Protein AF-A0A8H8A0N8-F1 (afdb_monomer_lite)

Organism: NCBI:txid278681

pLDDT: mean 84.16, std 13.06, range [50.88, 96.56]

Secondary structure (DSSP, 8-state):
----TT--SHHHHHH-S---HHHHHHHHHH-EEEESTT--S--TT----PPPGGGS-SPPTT-HHHHHHHHS---TT-SEEEEE--TTTT--EE---TTTSPP-TT-TT-HHHHHHH--

Radius of gyration: 16.48 Å; chains: 1; bounding box: 30×52×32 Å

Foldseek 3Di:
DADDPPDDDPLVRLQDQDHDPVVVVVLVVVADKDFLAPDPDDALPWDNPQDALVVVPDQDPVCNPVSCVNHVDPGQFAGIWGWHCPPVVNDIDTDRDSNRGDDDPPPSNNVSSCVRPVD

Structure (mmCIF, N/CA/C/O backbone):
data_AF-A0A8H8A0N8-F1
#
_entry.id   AF-A0A8H8A0N8-F1
#
loop_
_atom_site.group_PDB
_atom_site.id
_atom_site.type_symbol
_atom_site.label_atom_id
_atom_site.label_alt_id
_atom_site.label_comp_id
_atom_site.label_asym_id
_atom_site.label_entity_id
_atom_site.label_seq_id
_atom_site.pdbx_PDB_ins_code
_atom_site.Cartn_x
_atom_site.Cartn_y
_atom_site.Cartn_z
_atom_site.occupancy
_atom_site.B_iso_or_equiv
_atom_site.auth_seq_id
_atom_site.auth_comp_id
_atom_site.auth_asym_id
_atom_site.auth_atom_id
_atom_site.pdbx_PDB_model_num
ATOM 1 N N . MET A 1 1 ? 3.620 -8.489 1.425 1.00 88.56 1 MET A N 1
ATOM 2 C CA . MET A 1 1 ? 4.439 -8.424 0.192 1.00 88.56 1 MET A CA 1
ATOM 3 C C . MET A 1 1 ? 3.737 -9.199 -0.911 1.00 88.56 1 MET A C 1
ATOM 5 O O . MET A 1 1 ? 3.068 -10.172 -0.590 1.00 88.56 1 MET A O 1
ATOM 9 N N . TYR A 1 2 ? 3.867 -8.767 -2.167 1.00 93.69 2 TYR A N 1
ATOM 10 C CA . TYR A 1 2 ? 3.404 -9.516 -3.341 1.00 93.69 2 TYR A CA 1
ATOM 11 C C . TYR A 1 2 ? 4.616 -10.043 -4.111 1.00 93.69 2 TYR A C 1
ATOM 13 O O . TYR A 1 2 ? 5.521 -9.262 -4.412 1.00 93.69 2 TYR A O 1
ATOM 21 N N . CYS A 1 3 ? 4.612 -11.338 -4.425 1.00 94.62 3 CYS A N 1
ATOM 22 C CA . CYS A 1 3 ? 5.642 -12.003 -5.217 1.00 94.62 3 CYS A CA 1
ATOM 23 C C . CYS A 1 3 ? 4.982 -12.537 -6.489 1.00 94.62 3 CYS A C 1
ATOM 25 O O . CYS A 1 3 ? 4.134 -13.428 -6.418 1.00 94.62 3 CYS A O 1
ATOM 27 N N . ALA A 1 4 ? 5.335 -11.974 -7.643 1.00 92.62 4 ALA A N 1
ATOM 28 C CA . ALA A 1 4 ? 4.824 -12.442 -8.922 1.00 92.62 4 ALA A CA 1
ATOM 29 C C . ALA A 1 4 ? 5.489 -13.770 -9.323 1.00 92.62 4 ALA A C 1
ATOM 31 O O . ALA A 1 4 ? 6.573 -14.117 -8.847 1.00 92.62 4 ALA A O 1
ATOM 32 N N . ALA A 1 5 ? 4.847 -14.509 -10.229 1.00 93.38 5 ALA A N 1
ATOM 33 C CA . ALA A 1 5 ? 5.371 -15.779 -10.719 1.00 93.38 5 ALA A CA 1
ATOM 34 C C . ALA A 1 5 ? 6.786 -15.616 -11.306 1.00 93.38 5 ALA A C 1
ATOM 36 O O . ALA A 1 5 ? 7.032 -14.733 -12.126 1.00 93.38 5 ALA A O 1
ATOM 37 N N . GLY A 1 6 ? 7.709 -16.481 -10.880 1.00 94.12 6 GLY A N 1
ATOM 38 C CA . GLY A 1 6 ? 9.096 -16.489 -11.351 1.00 94.12 6 GLY A CA 1
ATOM 39 C C . GLY A 1 6 ? 10.035 -15.485 -10.673 1.00 94.12 6 GLY A C 1
ATOM 40 O O . GLY A 1 6 ? 11.233 -15.540 -10.932 1.00 94.12 6 GLY A O 1
ATOM 41 N N . GLN A 1 7 ? 9.545 -14.609 -9.790 1.00 94.31 7 GLN A N 1
ATOM 42 C CA . GLN A 1 7 ? 10.410 -13.709 -9.021 1.00 94.31 7 GLN A CA 1
ATOM 43 C C . GLN A 1 7 ? 11.059 -14.442 -7.846 1.00 94.31 7 GLN A C 1
ATOM 45 O O . GLN A 1 7 ? 10.361 -15.016 -7.009 1.00 94.31 7 GLN A O 1
ATOM 50 N N . LEU A 1 8 ? 12.386 -14.371 -7.749 1.00 92.25 8 LEU A N 1
ATOM 51 C CA . LEU A 1 8 ? 13.165 -15.071 -6.719 1.00 92.25 8 LEU A CA 1
ATOM 52 C C . LEU A 1 8 ? 14.011 -14.133 -5.852 1.00 92.25 8 LEU A C 1
ATOM 54 O O . LEU A 1 8 ? 14.532 -14.578 -4.831 1.00 92.25 8 LEU A O 1
ATOM 58 N N . ALA A 1 9 ? 14.151 -12.863 -6.237 1.00 90.94 9 ALA A N 1
ATOM 59 C CA . ALA A 1 9 ? 14.931 -11.887 -5.494 1.00 90.94 9 ALA A CA 1
ATOM 60 C C . ALA A 1 9 ? 14.038 -10.847 -4.811 1.00 90.94 9 ALA A C 1
ATOM 62 O O . ALA A 1 9 ? 13.005 -10.429 -5.332 1.00 90.94 9 ALA A O 1
ATOM 63 N N . GLU A 1 10 ? 14.490 -10.389 -3.647 1.00 88.88 10 GLU A N 1
ATOM 64 C CA . GLU A 1 10 ? 13.823 -9.359 -2.851 1.00 88.88 10 GLU A CA 1
ATOM 65 C C . GLU A 1 10 ? 13.583 -8.068 -3.653 1.00 88.88 10 GLU A C 1
ATOM 67 O O . GLU A 1 10 ? 12.495 -7.486 -3.602 1.00 88.88 10 GLU A O 1
ATOM 72 N N . ASP A 1 11 ? 14.583 -7.650 -4.430 1.00 89.50 11 ASP A N 1
ATOM 73 C CA . ASP A 1 11 ? 14.514 -6.448 -5.262 1.00 89.50 11 ASP A CA 1
ATOM 74 C C . ASP A 1 11 ? 13.395 -6.542 -6.313 1.00 89.50 11 ASP A C 1
ATOM 76 O O . ASP A 1 11 ? 12.706 -5.552 -6.569 1.00 89.50 11 ASP A O 1
ATOM 80 N N . ASP A 1 12 ? 13.125 -7.741 -6.846 1.00 90.81 12 ASP A N 1
ATOM 81 C CA . ASP A 1 12 ? 12.023 -7.965 -7.788 1.00 90.81 12 ASP A CA 1
ATOM 82 C C . ASP A 1 12 ? 10.663 -7.772 -7.104 1.00 90.81 12 ASP A C 1
ATOM 84 O O . ASP A 1 12 ? 9.752 -7.151 -7.659 1.00 90.81 12 ASP A O 1
ATOM 88 N N . TRP A 1 13 ? 10.521 -8.261 -5.868 1.00 93.00 13 TRP A N 1
ATOM 89 C CA . TRP A 1 13 ? 9.271 -8.160 -5.112 1.00 93.00 13 TRP A CA 1
ATOM 90 C C . TRP A 1 13 ? 8.956 -6.714 -4.727 1.00 93.00 13 TRP A C 1
ATOM 92 O O . TRP A 1 13 ? 7.806 -6.272 -4.828 1.00 93.00 13 TRP A O 1
ATOM 102 N N . PHE A 1 14 ? 9.972 -5.954 -4.303 1.00 92.56 14 PHE A N 1
ATOM 103 C CA . PHE A 1 14 ? 9.819 -4.520 -4.062 1.00 92.56 14 PHE A CA 1
ATOM 104 C C . PHE A 1 14 ? 9.667 -3.725 -5.357 1.00 92.56 14 PHE A C 1
ATOM 106 O O . PHE A 1 14 ? 9.085 -2.645 -5.314 1.00 92.56 14 PHE A O 1
ATOM 113 N N . GLY A 1 15 ? 10.107 -4.250 -6.501 1.00 90.94 15 GLY A N 1
ATOM 114 C CA . GLY A 1 15 ? 9.907 -3.652 -7.819 1.00 90.94 15 GLY A CA 1
ATOM 115 C C . GLY A 1 15 ? 8.474 -3.749 -8.360 1.00 90.94 15 GLY A C 1
ATOM 116 O O . GLY A 1 15 ? 8.132 -3.040 -9.309 1.00 90.94 15 GLY A O 1
ATOM 117 N N . ASN A 1 16 ? 7.608 -4.572 -7.756 1.00 93.12 16 ASN A N 1
ATOM 118 C CA . ASN A 1 16 ? 6.238 -4.778 -8.231 1.00 93.12 16 ASN A CA 1
ATOM 119 C C . ASN A 1 16 ? 5.399 -3.496 -8.179 1.00 93.12 16 ASN A C 1
ATOM 121 O O . ASN A 1 16 ? 5.094 -2.965 -7.108 1.00 93.12 16 ASN A O 1
ATOM 125 N N . ARG A 1 17 ? 4.978 -3.002 -9.347 1.00 91.38 17 ARG A N 1
ATOM 126 C CA . ARG A 1 17 ? 4.119 -1.809 -9.454 1.00 91.38 17 ARG A CA 1
ATOM 127 C C . ARG A 1 17 ? 2.644 -2.116 -9.181 1.00 91.38 17 ARG A C 1
ATOM 129 O O . ARG A 1 17 ? 1.919 -1.236 -8.736 1.00 91.38 17 ARG A O 1
ATOM 136 N N . THR A 1 18 ? 2.215 -3.350 -9.430 1.00 92.75 18 THR A N 1
ATOM 137 C CA . THR A 1 18 ? 0.831 -3.820 -9.271 1.00 92.75 18 THR A CA 1
ATOM 138 C C . THR A 1 18 ? 0.814 -5.246 -8.719 1.00 92.75 18 THR A C 1
ATOM 140 O O . THR A 1 18 ? 1.796 -5.976 -8.857 1.00 92.75 18 THR A O 1
ATOM 143 N N . GLY A 1 19 ? -0.289 -5.631 -8.072 1.00 92.94 19 GLY A N 1
ATOM 144 C CA . GLY A 1 19 ? -0.563 -7.018 -7.678 1.00 92.94 19 GLY A CA 1
ATOM 145 C C . GLY A 1 19 ? -1.340 -7.787 -8.751 1.00 92.94 19 GLY A C 1
ATOM 146 O O . GLY A 1 19 ? -1.596 -7.253 -9.833 1.00 92.94 19 GLY A O 1
ATOM 147 N N . SER A 1 20 ? -1.723 -9.030 -8.445 1.00 95.94 20 SER A N 1
ATOM 148 C CA . SER A 1 20 ? -2.720 -9.783 -9.220 1.00 95.94 20 SER A CA 1
ATOM 149 C C . SER A 1 20 ? -4.143 -9.541 -8.704 1.00 95.94 20 SER A C 1
ATOM 151 O O . SER A 1 20 ? -4.334 -9.023 -7.602 1.00 95.94 20 SER A O 1
ATOM 153 N N . ALA A 1 21 ? -5.150 -9.969 -9.471 1.00 96.19 21 ALA A N 1
ATOM 154 C CA . ALA A 1 21 ? -6.549 -9.885 -9.053 1.00 96.19 21 ALA A CA 1
ATOM 155 C C . ALA A 1 21 ? -6.823 -10.704 -7.777 1.00 96.19 21 ALA A C 1
ATOM 157 O O . ALA A 1 21 ? -7.576 -10.278 -6.905 1.00 96.19 21 ALA A O 1
ATOM 158 N N . GLU A 1 22 ? -6.172 -11.858 -7.636 1.00 96.56 22 GLU A N 1
ATOM 159 C CA . GLU A 1 22 ? -6.273 -12.719 -6.456 1.00 96.56 22 GLU A CA 1
ATOM 160 C C . GLU A 1 22 ? -5.623 -12.061 -5.238 1.00 96.56 22 GLU A C 1
ATOM 162 O O . GLU A 1 22 ? -6.134 -12.175 -4.125 1.00 96.56 22 GLU A O 1
ATOM 167 N N . PHE A 1 23 ? -4.518 -11.340 -5.445 1.00 96.19 23 PHE A N 1
ATOM 168 C CA . PHE A 1 23 ? -3.885 -10.565 -4.386 1.00 96.19 23 PHE A CA 1
ATOM 169 C C . PHE A 1 23 ? -4.792 -9.424 -3.912 1.00 96.19 23 PHE A C 1
ATOM 171 O O . PHE A 1 23 ? -4.962 -9.248 -2.708 1.00 96.19 23 PHE A O 1
ATOM 178 N N . ASP A 1 24 ? -5.431 -8.698 -4.830 1.00 95.19 24 ASP A N 1
ATOM 179 C CA . ASP A 1 24 ? -6.387 -7.644 -4.476 1.00 95.19 24 ASP A CA 1
ATOM 180 C C . ASP A 1 24 ? -7.620 -8.208 -3.746 1.00 95.19 24 ASP A C 1
ATOM 182 O O . ASP A 1 24 ? -8.068 -7.639 -2.746 1.00 95.19 24 ASP A O 1
ATOM 186 N N . ALA A 1 25 ? -8.132 -9.363 -4.186 1.00 95.75 25 ALA A N 1
ATOM 187 C CA . ALA A 1 25 ? -9.206 -10.079 -3.499 1.00 95.75 25 ALA A CA 1
ATOM 188 C C . ALA A 1 25 ? -8.790 -10.496 -2.080 1.00 95.75 25 ALA A C 1
ATOM 190 O O . ALA A 1 25 ? -9.533 -10.271 -1.127 1.00 95.75 25 ALA A O 1
ATOM 191 N N . PHE A 1 26 ? -7.580 -11.029 -1.910 1.00 95.88 26 PHE A N 1
ATOM 192 C CA . PHE A 1 26 ? -7.029 -11.336 -0.594 1.00 95.88 26 PHE A CA 1
ATOM 193 C C . PHE A 1 26 ? -6.936 -10.090 0.299 1.00 95.88 26 PHE A C 1
ATOM 195 O O . PHE A 1 26 ? -7.379 -10.130 1.445 1.00 95.88 26 PHE A O 1
ATOM 202 N N . LEU A 1 27 ? -6.433 -8.962 -0.216 1.00 95.75 27 LEU A N 1
ATOM 203 C CA . LEU A 1 27 ? -6.347 -7.715 0.552 1.00 95.75 27 LEU A CA 1
ATOM 204 C C . LEU A 1 27 ? -7.715 -7.254 1.073 1.00 95.75 27 LEU A C 1
ATOM 206 O O . LEU A 1 27 ? -7.791 -6.771 2.200 1.00 95.75 27 LEU A O 1
ATOM 210 N N . SER A 1 28 ? -8.784 -7.449 0.294 1.00 94.50 28 SER A N 1
ATOM 211 C CA . SER A 1 28 ? -10.155 -7.121 0.716 1.00 94.50 28 SER A CA 1
ATOM 212 C C . SER A 1 28 ? -10.678 -7.978 1.872 1.00 94.50 28 SER A C 1
ATOM 214 O O . SER A 1 28 ? -11.565 -7.545 2.602 1.00 94.50 28 SER A O 1
ATOM 216 N N . VAL A 1 29 ? -10.121 -9.178 2.058 1.00 94.25 29 VAL A N 1
ATOM 217 C CA . VAL A 1 29 ? -10.429 -10.049 3.200 1.00 94.25 29 VAL A CA 1
ATOM 218 C C . VAL A 1 29 ? -9.616 -9.629 4.425 1.00 94.25 29 VAL A C 1
ATOM 220 O O . VAL A 1 29 ? -10.105 -9.696 5.548 1.00 94.25 29 VAL A O 1
ATOM 223 N N . VAL A 1 30 ? -8.372 -9.188 4.214 1.00 93.19 30 VAL A N 1
ATOM 224 C CA . VAL A 1 30 ? -7.458 -8.769 5.287 1.00 93.19 30 VAL A CA 1
ATOM 225 C C . VAL A 1 30 ? -7.937 -7.493 5.977 1.00 93.19 30 VAL A C 1
ATOM 227 O O . VAL A 1 30 ? -7.776 -7.354 7.190 1.00 93.19 30 VAL A O 1
ATOM 230 N N . GLY A 1 31 ? -8.524 -6.564 5.227 1.00 93.50 31 GLY A N 1
ATOM 231 C CA . GLY A 1 31 ? -9.055 -5.335 5.789 1.00 93.50 31 GLY A CA 1
ATOM 232 C C . GLY A 1 31 ? -9.647 -4.400 4.744 1.00 93.50 31 GLY A C 1
ATOM 233 O O . GLY A 1 31 ? -9.754 -4.706 3.557 1.00 93.50 31 GLY A O 1
ATOM 234 N N . GLN A 1 32 ? -10.010 -3.209 5.198 1.00 94.06 32 GLN A N 1
ATOM 235 C CA . GLN A 1 32 ? -10.564 -2.167 4.359 1.00 94.06 32 GLN A CA 1
ATOM 236 C C . GLN A 1 32 ? -9.451 -1.368 3.679 1.00 94.06 32 GLN A C 1
ATOM 238 O O . GLN A 1 32 ? -8.547 -0.838 4.326 1.00 94.06 32 GLN A O 1
ATOM 243 N N . LYS A 1 33 ? -9.554 -1.202 2.358 1.00 95.19 33 LYS A N 1
ATOM 244 C CA . LYS A 1 33 ? -8.716 -0.251 1.625 1.00 95.19 33 LYS A CA 1
ATOM 245 C C . LYS A 1 33 ? -9.172 1.176 1.934 1.00 95.19 33 LYS A C 1
ATOM 247 O O . LYS A 1 33 ? -10.296 1.551 1.604 1.00 95.19 33 LYS A O 1
ATOM 252 N N . ILE A 1 34 ? -8.299 1.979 2.531 1.00 94.25 34 ILE A N 1
ATOM 253 C CA . ILE A 1 34 ? -8.567 3.379 2.880 1.00 94.25 34 ILE A CA 1
ATOM 254 C C . ILE A 1 34 ? -7.621 4.315 2.152 1.00 94.25 34 ILE A C 1
ATOM 256 O O . ILE A 1 34 ? -6.507 3.948 1.775 1.00 94.25 34 ILE A O 1
ATOM 260 N N . ARG A 1 35 ? -8.079 5.550 1.953 1.00 92.00 35 ARG A N 1
ATOM 261 C CA . ARG A 1 35 ? -7.236 6.635 1.461 1.00 92.00 35 ARG A CA 1
ATOM 262 C C . ARG A 1 35 ? -6.453 7.211 2.634 1.00 92.00 35 ARG A C 1
ATOM 264 O O . ARG A 1 35 ? -7.055 7.579 3.635 1.00 92.00 35 ARG A O 1
ATOM 271 N N . LEU A 1 36 ? -5.135 7.328 2.494 1.00 91.12 36 LEU A N 1
ATOM 272 C CA . LEU A 1 36 ? -4.271 7.860 3.551 1.00 91.12 36 LEU A CA 1
ATOM 273 C C . LEU A 1 36 ? -4.546 9.337 3.828 1.00 91.12 36 LEU A C 1
ATOM 275 O O . LEU A 1 36 ? -4.520 9.785 4.971 1.00 91.12 36 LEU A O 1
ATOM 279 N N . ARG A 1 37 ? -4.844 10.109 2.781 1.00 86.81 37 ARG A N 1
ATOM 280 C CA . ARG A 1 37 ? -5.118 11.536 2.927 1.00 86.81 37 ARG A CA 1
ATOM 281 C C . ARG A 1 37 ? -6.333 11.781 3.818 1.00 86.81 37 ARG A C 1
ATOM 283 O O . ARG A 1 37 ? -7.442 11.383 3.473 1.00 86.81 37 ARG A O 1
ATOM 290 N N . GLY A 1 38 ? -6.122 12.536 4.893 1.00 85.00 38 GLY A N 1
ATOM 291 C CA . GLY A 1 38 ? -7.170 12.865 5.858 1.00 85.00 38 GLY A CA 1
ATOM 292 C C . GLY A 1 38 ? -7.578 11.689 6.745 1.00 85.00 38 GLY A C 1
ATOM 293 O O . GLY A 1 38 ? -8.540 11.826 7.493 1.00 85.00 38 GLY A O 1
ATOM 294 N N . TRP A 1 39 ? -6.865 10.558 6.680 1.00 90.06 39 TRP A N 1
ATOM 295 C CA . TRP A 1 39 ? -7.079 9.445 7.594 1.00 90.06 39 TRP A CA 1
ATOM 296 C C . TRP A 1 39 ? -6.718 9.859 9.021 1.00 90.06 39 TRP A C 1
ATOM 298 O O . TRP A 1 39 ? -5.635 10.397 9.266 1.00 90.06 39 TRP A O 1
ATOM 308 N N . THR A 1 40 ? -7.643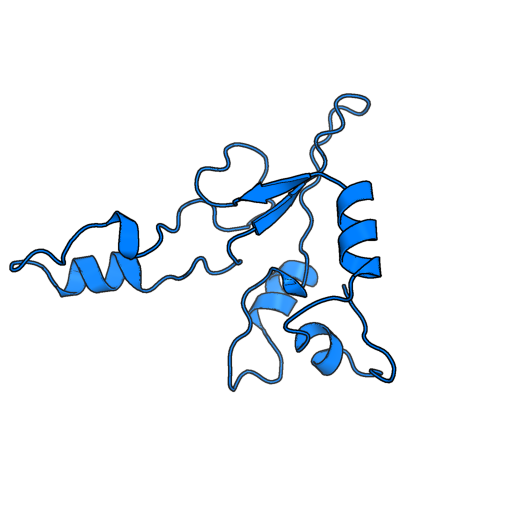 9.620 9.949 1.00 89.94 40 THR A N 1
ATOM 309 C CA . THR A 1 40 ? -7.513 9.999 11.363 1.00 89.94 40 THR A CA 1
ATOM 310 C C . THR A 1 40 ? -7.207 8.819 12.281 1.00 89.94 40 THR A C 1
ATOM 312 O O . THR A 1 40 ? -6.898 9.048 13.447 1.00 89.94 40 THR A O 1
ATOM 315 N N . GLY A 1 41 ? -7.307 7.583 11.783 1.00 90.06 41 GLY A N 1
ATOM 316 C CA . GLY A 1 41 ? -6.951 6.378 12.536 1.00 90.06 41 GLY A CA 1
ATOM 317 C C . GLY A 1 41 ? -5.441 6.144 12.590 1.00 90.06 41 GLY A C 1
ATOM 318 O O . GLY A 1 41 ? -4.645 6.928 12.057 1.00 90.06 41 GLY A O 1
ATOM 319 N N . TYR A 1 42 ? -5.023 5.040 13.208 1.00 92.44 42 TYR A N 1
ATOM 320 C CA . TYR A 1 42 ? -3.611 4.687 13.290 1.00 92.44 42 TYR A CA 1
ATOM 321 C C . TYR A 1 42 ? -3.003 4.476 11.893 1.00 92.44 42 TYR A C 1
ATOM 323 O O . TYR A 1 42 ? -3.417 3.599 11.144 1.00 92.44 42 TYR A O 1
ATOM 331 N N . ALA A 1 43 ? -2.009 5.282 11.508 1.00 91.31 43 ALA A N 1
ATOM 332 C CA . ALA A 1 43 ? -1.432 5.259 10.156 1.00 91.31 43 ALA A CA 1
ATOM 333 C C . ALA A 1 43 ? -0.108 4.483 10.045 1.00 91.31 43 ALA A C 1
ATOM 335 O O . ALA A 1 43 ? 0.464 4.428 8.961 1.00 91.31 43 ALA A O 1
ATOM 336 N N . ALA A 1 44 ? 0.413 3.925 11.144 1.00 92.31 44 ALA A N 1
ATOM 337 C CA . ALA A 1 44 ? 1.673 3.168 11.168 1.00 92.31 44 ALA A CA 1
ATOM 338 C C . ALA A 1 44 ? 2.839 3.853 10.412 1.00 92.31 44 ALA A C 1
ATOM 340 O O . ALA A 1 44 ? 3.545 3.230 9.620 1.00 92.31 44 ALA A O 1
ATOM 341 N N . GLY A 1 45 ? 3.013 5.167 10.603 1.00 90.50 45 GLY A N 1
ATOM 342 C CA . GLY A 1 45 ? 4.086 5.939 9.961 1.00 90.50 45 GLY A CA 1
ATOM 343 C C . GLY A 1 45 ? 3.873 6.269 8.476 1.00 90.50 45 GLY A C 1
ATOM 344 O O . GLY A 1 45 ? 4.778 6.828 7.856 1.00 90.50 45 GLY A O 1
ATOM 345 N N . LEU A 1 46 ? 2.703 5.956 7.908 1.00 91.69 46 LEU A N 1
ATOM 346 C CA . LEU A 1 46 ? 2.291 6.399 6.575 1.00 91.69 46 LEU A CA 1
ATOM 347 C C . LEU A 1 46 ? 1.854 7.876 6.594 1.00 91.69 46 LEU A C 1
ATOM 349 O O . LEU A 1 46 ? 1.330 8.386 7.586 1.00 91.69 46 LEU A O 1
ATOM 353 N N . ASP A 1 47 ? 2.071 8.574 5.485 1.00 88.88 47 ASP A N 1
ATOM 354 C CA . ASP A 1 47 ? 1.769 9.992 5.322 1.00 88.88 47 ASP A CA 1
ATOM 355 C C . ASP A 1 47 ? 0.279 10.230 5.041 1.00 88.88 47 ASP A C 1
ATOM 357 O O . ASP A 1 47 ? -0.233 9.905 3.969 1.00 88.88 47 ASP A O 1
ATOM 361 N N . THR A 1 48 ? -0.410 10.857 5.997 1.00 88.06 48 THR A N 1
ATOM 362 C CA . THR A 1 48 ? -1.837 11.201 5.894 1.00 88.06 48 THR A CA 1
ATOM 363 C C . THR A 1 48 ? -2.103 12.649 5.471 1.00 88.06 48 THR A C 1
ATOM 365 O O . THR A 1 48 ? -3.261 13.055 5.323 1.00 88.06 48 THR A O 1
ATOM 368 N N . LYS A 1 49 ? -1.053 13.460 5.271 1.00 78.81 49 LYS A N 1
ATOM 369 C CA . LYS A 1 49 ? -1.166 14.918 5.092 1.00 78.81 49 LYS A CA 1
ATOM 370 C C . LYS A 1 49 ? -1.017 15.380 3.645 1.00 78.81 49 LYS A C 1
ATOM 372 O O . LYS A 1 49 ? -1.490 16.472 3.325 1.00 78.81 49 LYS A O 1
ATOM 377 N N . CYS A 1 50 ? -0.383 14.599 2.769 1.00 65.31 50 CYS A N 1
ATOM 378 C CA . CYS A 1 50 ? -0.126 15.048 1.400 1.00 65.31 50 CYS A CA 1
ATOM 379 C C . CYS A 1 50 ? -1.416 15.312 0.605 1.00 65.31 50 CYS A C 1
ATOM 381 O O . CYS A 1 50 ? -2.295 14.459 0.474 1.00 65.31 50 CYS A O 1
ATOM 383 N N . MET A 1 51 ? -1.531 16.529 0.067 1.00 55.78 51 MET A N 1
ATOM 384 C CA . MET A 1 51 ? -2.633 16.952 -0.796 1.00 55.78 51 MET A CA 1
ATOM 385 C C . MET A 1 51 ? -2.289 16.669 -2.266 1.00 55.78 51 MET A C 1
ATOM 387 O O . MET A 1 51 ? -1.169 16.963 -2.680 1.00 55.78 51 MET A O 1
ATOM 391 N N . PRO A 1 52 ? -3.223 16.166 -3.096 1.00 54.72 52 PRO A N 1
ATOM 392 C CA . PRO A 1 52 ? -2.998 16.123 -4.533 1.00 54.72 52 PRO A CA 1
ATOM 393 C C . PRO A 1 52 ? -2.946 17.559 -5.071 1.00 54.72 52 PRO A C 1
ATOM 395 O O . PRO A 1 52 ? -3.778 18.398 -4.712 1.00 54.72 52 PRO A O 1
ATOM 398 N N . ALA A 1 53 ? -1.979 17.830 -5.950 1.00 54.91 53 ALA A N 1
ATOM 399 C CA . ALA A 1 53 ? -1.741 19.152 -6.536 1.00 54.91 53 ALA A CA 1
ATOM 400 C C . ALA A 1 53 ? -2.998 19.777 -7.174 1.00 54.91 53 ALA A C 1
ATOM 402 O O . ALA A 1 53 ? -3.143 20.994 -7.197 1.00 54.91 53 ALA A O 1
ATOM 403 N N . THR A 1 54 ? -3.934 18.942 -7.632 1.00 52.44 54 THR A N 1
ATOM 404 C CA . THR A 1 54 ? -5.214 19.335 -8.234 1.00 52.44 54 THR A CA 1
ATOM 405 C C . THR A 1 54 ? -6.187 20.019 -7.273 1.00 52.44 54 THR A C 1
ATOM 407 O O . THR A 1 54 ? -7.056 20.752 -7.732 1.00 52.44 54 THR A O 1
ATOM 410 N N . LEU A 1 55 ? -6.058 19.826 -5.956 1.00 55.91 55 LEU A N 1
ATOM 411 C CA . LEU A 1 55 ? -6.946 20.447 -4.961 1.00 55.91 55 LEU A CA 1
ATOM 412 C C . LEU A 1 55 ? -6.390 21.736 -4.354 1.00 55.91 55 LEU A C 1
ATOM 414 O O . LEU A 1 55 ? -7.107 22.419 -3.629 1.00 55.91 55 LEU A O 1
ATOM 418 N N . LEU A 1 56 ? -5.134 22.080 -4.643 1.00 62.91 56 LEU A N 1
ATOM 419 C CA . LEU A 1 56 ? -4.520 23.316 -4.159 1.00 62.91 56 LEU A CA 1
ATOM 420 C C . LEU A 1 56 ? -4.927 24.555 -4.991 1.00 62.91 56 LEU A C 1
ATOM 422 O O . LEU A 1 56 ? -4.645 25.677 -4.571 1.00 62.91 56 LEU A O 1
ATOM 426 N N . GLY A 1 57 ? -5.624 24.381 -6.123 1.00 64.81 57 GLY A N 1
ATOM 427 C CA . GLY A 1 57 ? -6.009 25.460 -7.047 1.00 64.81 57 GLY A CA 1
ATOM 428 C C . GLY A 1 57 ? -4.928 25.760 -8.092 1.00 64.81 57 GLY A C 1
ATOM 429 O O . GLY A 1 57 ? -4.105 24.906 -8.387 1.00 64.81 57 GLY A O 1
ATOM 430 N N . SER A 1 58 ? -4.913 26.959 -8.676 1.00 67.00 58 SER A N 1
ATOM 431 C CA . SER A 1 58 ? -3.790 27.417 -9.515 1.00 67.00 58 SER A CA 1
ATOM 432 C C . SER A 1 58 ? -2.658 27.976 -8.639 1.00 67.00 58 SER A C 1
ATOM 434 O O . SER A 1 58 ? -2.939 28.537 -7.576 1.00 67.00 58 SER A O 1
ATOM 436 N N . PRO A 1 59 ? -1.381 27.881 -9.057 1.00 69.94 59 PRO A N 1
ATOM 437 C CA . PRO A 1 59 ? -0.268 28.412 -8.277 1.00 69.94 59 PRO A CA 1
ATOM 438 C C . PRO A 1 59 ? -0.404 29.936 -8.067 1.00 69.94 59 PRO A C 1
ATOM 440 O O . PRO A 1 59 ? -0.642 30.668 -9.029 1.00 69.94 59 PRO A O 1
ATOM 443 N N . PRO A 1 60 ? -0.229 30.452 -6.836 1.00 72.38 60 PRO A N 1
ATOM 444 C CA . PRO A 1 60 ? -0.273 31.861 -6.523 1.00 72.38 60 PRO A CA 1
ATOM 445 C C . PRO A 1 60 ? 0.913 32.535 -7.196 1.00 72.38 60 PRO A C 1
ATOM 447 O O . PRO A 1 60 ? 2.072 32.161 -6.995 1.00 72.38 60 PRO A O 1
ATOM 450 N N . VAL A 1 61 ? 0.597 33.584 -7.951 1.00 77.06 61 VAL A N 1
ATOM 451 C CA . VAL A 1 61 ? 1.543 34.380 -8.744 1.00 77.06 61 VAL A CA 1
ATOM 452 C C . VAL A 1 61 ? 2.724 34.883 -7.899 1.00 77.06 61 VAL A C 1
ATOM 454 O O . VAL A 1 61 ? 3.832 35.014 -8.403 1.00 77.06 61 VAL A O 1
ATOM 457 N N . HIS A 1 62 ? 2.508 35.114 -6.600 1.00 77.31 62 HIS A N 1
ATOM 458 C CA . HIS A 1 62 ? 3.482 35.747 -5.707 1.00 77.31 62 HIS A CA 1
ATOM 459 C C . HIS A 1 62 ? 4.324 34.751 -4.889 1.00 77.31 62 HIS A C 1
ATOM 461 O O . HIS A 1 62 ? 5.236 35.164 -4.178 1.00 77.31 62 HIS A O 1
ATOM 467 N N . SER A 1 63 ? 4.050 33.439 -4.956 1.00 68.88 63 SER A N 1
ATOM 468 C CA . SER A 1 63 ? 4.873 32.446 -4.244 1.00 68.88 63 SER A CA 1
ATOM 469 C C . SER A 1 63 ? 4.921 31.076 -4.936 1.00 68.88 63 SER A C 1
ATOM 471 O O . SER A 1 63 ? 4.539 30.050 -4.360 1.00 68.88 63 SER A O 1
ATOM 473 N N . PRO A 1 64 ? 5.437 31.013 -6.178 1.00 69.88 64 PRO A N 1
ATOM 474 C CA . PRO A 1 64 ? 5.521 29.765 -6.933 1.00 69.88 64 PRO A CA 1
ATOM 475 C C . PRO A 1 64 ? 6.413 28.714 -6.250 1.00 69.88 64 PRO A C 1
ATOM 477 O O . PRO A 1 64 ? 6.187 27.519 -6.418 1.00 69.88 64 PRO A O 1
ATOM 480 N N . ASN A 1 65 ? 7.392 29.130 -5.439 1.00 73.69 65 ASN A N 1
ATOM 481 C CA . ASN A 1 65 ? 8.293 28.220 -4.724 1.00 73.69 65 ASN A CA 1
ATOM 482 C C . ASN A 1 65 ? 7.633 27.561 -3.504 1.00 73.69 65 ASN A C 1
ATOM 484 O O . ASN A 1 65 ? 7.846 26.372 -3.270 1.00 73.69 65 ASN A O 1
ATOM 488 N N . LEU A 1 66 ? 6.802 28.298 -2.757 1.00 67.06 66 LEU A N 1
ATOM 489 C CA . LEU A 1 66 ? 6.009 27.731 -1.663 1.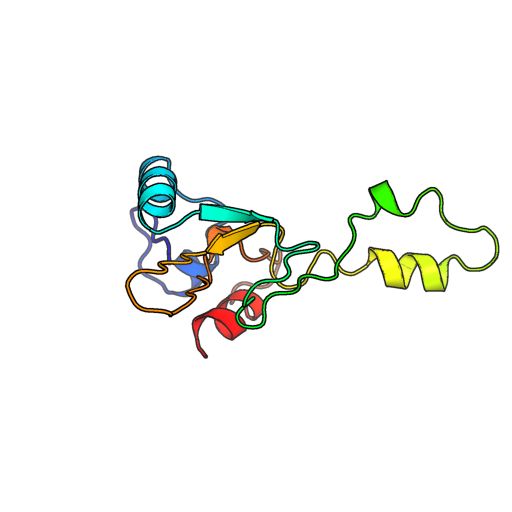00 67.06 66 LEU A CA 1
ATOM 490 C C . LEU A 1 66 ? 4.997 26.730 -2.214 1.00 67.06 66 LEU A C 1
ATOM 492 O O . LEU A 1 66 ? 4.847 25.633 -1.687 1.00 67.06 66 LEU A O 1
ATOM 496 N N . TRP A 1 67 ? 4.369 27.078 -3.332 1.00 68.94 67 TRP A N 1
ATOM 497 C CA . TRP A 1 67 ? 3.407 26.205 -3.977 1.00 68.94 67 TRP A CA 1
ATOM 498 C C . TRP A 1 67 ? 4.052 24.947 -4.551 1.00 68.94 67 TRP A C 1
ATOM 500 O O . TRP A 1 67 ? 3.569 23.853 -4.282 1.00 68.94 67 TRP A O 1
ATOM 510 N N . ARG A 1 68 ? 5.211 25.073 -5.220 1.00 67.12 68 ARG A N 1
ATOM 511 C CA . ARG A 1 68 ? 6.051 23.929 -5.614 1.00 67.12 68 ARG A CA 1
ATOM 512 C C . ARG A 1 68 ? 6.372 23.038 -4.423 1.00 67.12 68 ARG A C 1
ATOM 514 O O . ARG A 1 68 ? 6.321 21.831 -4.577 1.00 67.12 68 ARG A O 1
ATOM 521 N N . ARG A 1 69 ? 6.679 23.602 -3.254 1.00 65.38 69 ARG A N 1
ATOM 522 C CA . ARG A 1 69 ? 6.987 22.849 -2.029 1.00 65.38 69 ARG A CA 1
ATOM 523 C C . ARG A 1 69 ? 5.763 22.135 -1.441 1.00 65.38 69 ARG A C 1
ATOM 525 O O . ARG A 1 69 ? 5.926 21.054 -0.893 1.00 65.38 69 ARG A O 1
ATOM 532 N N . LEU A 1 70 ? 4.565 22.700 -1.597 1.00 58.94 70 LEU A N 1
ATOM 533 C CA . LEU A 1 70 ? 3.300 22.097 -1.162 1.00 58.94 70 LEU A CA 1
ATOM 534 C C . LEU A 1 70 ? 2.824 20.964 -2.087 1.00 58.94 70 LEU A C 1
ATOM 536 O O . LEU A 1 70 ? 2.208 20.022 -1.604 1.00 58.94 70 LEU A O 1
ATOM 540 N N . ILE A 1 71 ? 3.131 21.025 -3.389 1.00 58.94 71 ILE A N 1
ATOM 541 C CA . ILE A 1 71 ? 2.768 19.975 -4.365 1.00 58.94 71 ILE A CA 1
ATOM 542 C C . ILE A 1 71 ? 3.862 18.931 -4.618 1.00 58.94 71 ILE A C 1
ATOM 544 O O . ILE A 1 71 ? 3.580 17.887 -5.197 1.00 58.94 71 ILE A O 1
ATOM 548 N N . ARG A 1 72 ? 5.123 19.214 -4.258 1.00 50.88 72 ARG A N 1
ATOM 549 C CA . ARG A 1 72 ? 6.283 18.357 -4.589 1.00 50.88 72 ARG A CA 1
ATOM 550 C C . ARG A 1 72 ? 6.438 17.111 -3.736 1.00 50.88 72 ARG A C 1
ATOM 552 O O . ARG A 1 72 ? 7.370 16.357 -3.992 1.00 50.88 72 ARG A O 1
ATOM 559 N N . SER A 1 73 ? 5.555 16.871 -2.784 1.00 51.06 73 SER A N 1
ATOM 560 C CA . SER A 1 73 ? 5.486 15.568 -2.144 1.00 51.06 73 SER A CA 1
ATOM 561 C C . SER A 1 73 ? 4.206 14.895 -2.619 1.00 51.06 73 SER A C 1
ATOM 563 O O . SER A 1 73 ? 3.170 15.055 -1.979 1.00 51.06 73 SER A O 1
ATOM 565 N N . PRO A 1 74 ? 4.219 14.136 -3.738 1.00 53.28 74 PRO A N 1
ATOM 566 C CA . PRO A 1 74 ? 3.366 12.952 -3.758 1.00 53.28 74 PRO A CA 1
ATOM 567 C C . PRO A 1 74 ? 3.618 12.241 -2.426 1.00 53.28 74 PRO A C 1
ATOM 569 O O . PRO A 1 74 ? 4.780 12.117 -2.038 1.00 53.28 74 PRO A O 1
ATOM 572 N N . GLY A 1 75 ? 2.559 11.905 -1.682 1.00 59.56 75 GLY A N 1
ATOM 573 C CA . GLY A 1 75 ? 2.701 11.325 -0.344 1.00 59.56 75 GLY A CA 1
ATOM 574 C C . GLY A 1 75 ? 3.806 10.280 -0.354 1.00 59.56 75 GLY A C 1
ATOM 575 O O . GLY A 1 75 ? 3.782 9.377 -1.194 1.00 59.56 75 GLY A O 1
ATOM 576 N N . ASN A 1 76 ? 4.803 10.436 0.524 1.00 73.38 76 ASN A N 1
ATOM 577 C CA . ASN A 1 76 ? 6.026 9.619 0.486 1.00 73.38 76 ASN A CA 1
ATOM 578 C C . ASN A 1 76 ? 5.736 8.118 0.683 1.00 73.38 76 ASN A C 1
ATOM 580 O O . ASN A 1 76 ? 6.627 7.286 0.546 1.00 73.38 76 ASN A O 1
ATOM 584 N N . THR A 1 77 ? 4.486 7.776 0.996 1.00 87.06 77 THR A N 1
ATOM 585 C CA . THR A 1 77 ? 4.024 6.442 1.351 1.00 87.06 77 THR A CA 1
ATOM 586 C C . THR A 1 77 ? 2.761 6.017 0.590 1.00 87.06 77 THR A C 1
ATOM 588 O O . THR A 1 77 ? 2.051 5.124 1.041 1.00 87.06 77 THR A O 1
ATOM 591 N N . GLY A 1 78 ? 2.468 6.641 -0.555 1.00 87.56 78 GLY A N 1
ATOM 592 C CA . GLY A 1 78 ? 1.369 6.236 -1.437 1.00 87.56 78 GLY A CA 1
ATOM 593 C C . GLY A 1 78 ? 0.038 6.921 -1.127 1.00 87.56 78 GLY A C 1
ATOM 594 O O . GLY A 1 78 ? -0.054 7.786 -0.260 1.00 87.56 78 GLY A O 1
ATOM 595 N N . GLU A 1 79 ? -1.003 6.570 -1.887 1.00 89.00 79 GLU A N 1
ATOM 596 C CA . GLU A 1 79 ? -2.337 7.180 -1.753 1.00 89.00 79 GLU A CA 1
ATOM 597 C C . GLU A 1 79 ? -3.290 6.356 -0.878 1.00 89.00 79 GLU A C 1
ATOM 599 O O . GLU A 1 79 ? -4.145 6.913 -0.182 1.00 89.00 79 GLU A O 1
ATOM 604 N N . PHE A 1 80 ? -3.141 5.034 -0.909 1.00 93.25 80 PHE A N 1
ATOM 605 C CA . PHE A 1 80 ? -4.022 4.099 -0.227 1.00 93.25 80 PHE A CA 1
ATOM 606 C C . PHE A 1 80 ? -3.219 3.125 0.615 1.00 93.25 80 PHE A C 1
ATOM 608 O O . PHE A 1 80 ? -2.071 2.815 0.309 1.00 93.25 80 PHE A O 1
ATOM 615 N N . THR A 1 81 ? -3.874 2.584 1.629 1.00 95.25 81 THR A N 1
ATOM 616 C CA . THR A 1 81 ? -3.391 1.410 2.342 1.00 95.25 81 THR A CA 1
ATOM 617 C C . THR A 1 81 ? -4.559 0.508 2.733 1.00 95.25 81 THR A C 1
ATOM 619 O O . THR A 1 81 ? -5.710 0.830 2.442 1.00 95.25 81 THR A O 1
ATOM 622 N N . VAL A 1 82 ? -4.267 -0.626 3.363 1.00 96.06 82 VAL A N 1
ATOM 623 C CA . VAL A 1 82 ? -5.256 -1.510 3.977 1.00 96.06 82 VAL A CA 1
ATOM 624 C C . VAL A 1 82 ? -5.178 -1.341 5.488 1.00 96.06 82 VAL A C 1
ATOM 626 O O . VAL A 1 82 ? -4.085 -1.319 6.056 1.00 96.06 82 VAL A O 1
ATOM 629 N N . VAL A 1 83 ? -6.335 -1.214 6.127 1.00 94.88 83 VAL A N 1
ATOM 630 C CA . VAL A 1 83 ? -6.477 -1.147 7.584 1.00 94.88 83 VAL A CA 1
ATOM 631 C C . VAL A 1 83 ? -7.479 -2.190 8.053 1.00 94.88 83 VAL A C 1
ATOM 633 O O . VAL A 1 83 ? -8.431 -2.509 7.345 1.00 94.88 83 VAL A O 1
ATOM 636 N N . ASN A 1 84 ? -7.266 -2.724 9.244 1.00 92.19 84 ASN A N 1
ATOM 637 C CA . ASN A 1 84 ? -8.207 -3.591 9.929 1.00 92.19 84 ASN A CA 1
ATOM 638 C C . ASN A 1 84 ? -8.443 -3.015 11.327 1.00 92.19 84 ASN A C 1
ATOM 640 O O . ASN A 1 84 ? -7.540 -2.998 12.164 1.00 92.19 84 ASN A O 1
ATOM 644 N N . ASP A 1 85 ? -9.649 -2.504 11.543 1.00 78.81 85 ASP A N 1
ATOM 645 C CA . ASP A 1 85 ? -10.134 -1.913 12.786 1.00 78.81 85 ASP A CA 1
ATOM 646 C C . ASP A 1 85 ? -11.057 -2.903 13.515 1.00 78.81 85 ASP A C 1
ATOM 648 O O . ASP A 1 85 ? -12.212 -2.623 13.838 1.00 78.81 85 ASP A O 1
ATOM 652 N N . SER A 1 86 ? -10.555 -4.115 13.768 1.00 74.50 86 SER A N 1
ATOM 653 C CA . SER A 1 86 ? -11.319 -5.129 14.493 1.00 74.50 86 SER A CA 1
ATOM 654 C C . SER A 1 86 ? -11.542 -4.718 15.951 1.00 74.50 86 SER A C 1
ATOM 656 O O . SER A 1 86 ? -10.717 -4.928 16.846 1.00 74.50 86 SER A O 1
ATOM 658 N N . THR A 1 87 ? -12.735 -4.186 16.205 1.00 59.56 87 THR A N 1
ATOM 659 C CA . THR A 1 87 ? -13.233 -3.825 17.540 1.00 59.56 87 THR A CA 1
ATOM 660 C C . T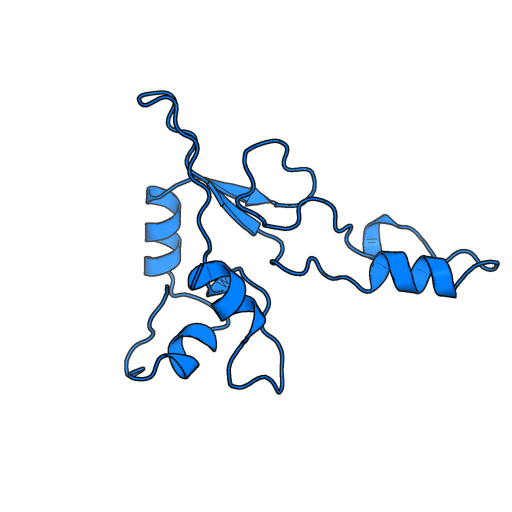HR A 1 87 ? -13.300 -5.015 18.503 1.00 59.56 87 THR A C 1
ATOM 662 O O . THR A 1 87 ? -13.275 -4.815 19.715 1.00 59.56 87 THR A O 1
ATOM 665 N N . LEU A 1 88 ? -13.314 -6.253 17.988 1.00 59.88 88 LEU A N 1
ATOM 666 C CA . LEU A 1 88 ? -13.356 -7.493 18.776 1.00 59.88 88 LEU A CA 1
ATOM 667 C C . LEU A 1 88 ? -12.106 -7.718 19.635 1.00 59.88 88 LEU A C 1
ATOM 669 O O . LEU A 1 88 ? -12.192 -8.409 20.647 1.00 59.88 88 LEU A O 1
ATOM 673 N N . ALA A 1 89 ? -10.964 -7.145 19.251 1.00 69.81 89 ALA A N 1
ATOM 674 C CA . ALA A 1 89 ? -9.718 -7.259 20.007 1.00 69.81 89 ALA A CA 1
ATOM 675 C C . ALA A 1 89 ? -9.203 -5.906 20.531 1.00 69.81 89 ALA A C 1
ATOM 677 O O . ALA A 1 89 ? -8.221 -5.877 21.265 1.00 69.81 89 ALA A O 1
ATOM 678 N N . GLY A 1 90 ? -9.855 -4.792 20.172 1.00 83.75 90 GLY A N 1
ATOM 679 C CA . GLY A 1 90 ? -9.442 -3.446 20.583 1.00 83.75 90 GLY A CA 1
ATOM 680 C C . GLY A 1 90 ? -8.120 -2.975 19.964 1.00 83.75 90 GLY A C 1
ATOM 681 O O . GLY A 1 90 ? -7.518 -2.033 20.474 1.00 83.75 90 GLY A O 1
ATOM 682 N N . TYR A 1 91 ? -7.665 -3.620 18.886 1.00 85.62 91 TYR A N 1
ATOM 683 C CA . TYR A 1 91 ? -6.435 -3.271 18.177 1.00 85.62 91 TYR A CA 1
ATOM 684 C C . TYR A 1 91 ? -6.749 -2.739 16.780 1.00 85.62 91 TYR A C 1
ATOM 686 O O . TYR A 1 91 ? -7.590 -3.288 16.071 1.00 85.62 91 TYR A O 1
ATOM 694 N N . GLU A 1 92 ? -6.012 -1.710 16.373 1.00 89.44 92 GLU A N 1
ATOM 695 C CA . GLU A 1 92 ? -5.984 -1.222 14.997 1.00 89.44 92 GLU A CA 1
ATOM 696 C C . GLU A 1 92 ? -4.720 -1.734 14.306 1.00 89.44 92 GLU A C 1
ATOM 698 O O . GLU A 1 92 ? -3.608 -1.572 14.816 1.00 89.44 92 GLU A O 1
ATOM 703 N N . VAL A 1 93 ? -4.882 -2.335 13.128 1.00 92.44 93 VAL A N 1
ATOM 704 C CA . VAL A 1 93 ? -3.770 -2.814 12.305 1.00 92.44 93 VAL A CA 1
ATOM 705 C C . VAL A 1 93 ? -3.756 -2.048 10.991 1.00 92.44 93 VAL A C 1
ATOM 707 O O . VAL A 1 93 ? -4.731 -2.064 10.244 1.00 92.44 93 VAL A O 1
ATOM 710 N N . THR A 1 94 ? -2.622 -1.428 10.675 1.00 95.12 94 THR A N 1
ATOM 711 C CA . THR A 1 94 ? -2.389 -0.766 9.387 1.00 95.12 94 THR A CA 1
ATOM 712 C C . THR A 1 94 ? -1.285 -1.489 8.647 1.00 95.12 94 THR A C 1
ATOM 714 O O . THR A 1 94 ? -0.181 -1.649 9.162 1.00 95.12 94 THR A O 1
ATOM 717 N N . TYR A 1 95 ? -1.585 -1.943 7.436 1.00 95.69 95 TYR A N 1
ATOM 718 C CA . TYR A 1 95 ? -0.674 -2.763 6.651 1.00 95.69 95 TYR A CA 1
ATOM 719 C C . TYR A 1 95 ? 0.246 -1.890 5.797 1.00 95.69 95 TYR A C 1
ATOM 721 O O . TYR A 1 95 ? -0.182 -0.902 5.209 1.00 95.69 95 TYR A O 1
ATOM 729 N N . HIS A 1 96 ? 1.511 -2.277 5.648 1.00 96.12 96 HIS A N 1
ATOM 730 C CA . HIS A 1 96 ? 2.378 -1.734 4.601 1.00 96.12 96 HIS A CA 1
ATOM 731 C C . HIS A 1 96 ? 2.324 -2.652 3.381 1.00 96.12 96 HIS A C 1
ATOM 733 O O . HIS A 1 96 ? 2.939 -3.719 3.341 1.00 96.12 96 HIS A O 1
ATOM 739 N N . VAL A 1 97 ? 1.552 -2.252 2.372 1.00 95.56 97 VAL A N 1
ATOM 740 C CA . VAL A 1 97 ? 1.385 -3.034 1.142 1.00 95.56 97 VAL A CA 1
ATOM 741 C C . VAL A 1 97 ? 2.371 -2.528 0.093 1.00 95.56 97 VAL A C 1
ATOM 743 O O . VAL A 1 97 ? 2.240 -1.406 -0.388 1.00 95.56 97 VAL A O 1
ATOM 746 N N . SER A 1 98 ? 3.354 -3.351 -0.286 1.00 93.88 98 SER A N 1
ATOM 747 C CA . SER A 1 98 ? 4.443 -2.93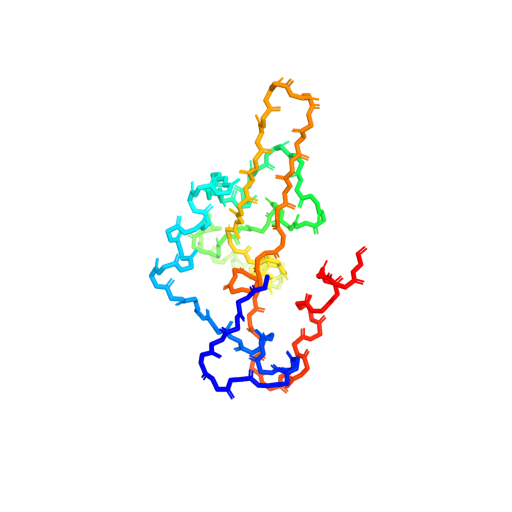2 -1.184 1.00 93.88 98 SER A CA 1
ATOM 748 C C . SER A 1 98 ? 3.964 -2.343 -2.507 1.00 93.88 98 SER A C 1
ATOM 750 O O . SER A 1 98 ? 4.500 -1.331 -2.940 1.00 93.88 98 SER A O 1
ATOM 752 N N . THR A 1 99 ? 2.926 -2.915 -3.115 1.00 94.44 99 THR A N 1
ATOM 753 C CA . THR A 1 99 ? 2.340 -2.425 -4.373 1.00 94.44 99 THR A CA 1
ATOM 754 C C . THR A 1 99 ? 1.551 -1.120 -4.216 1.00 94.44 99 THR A C 1
ATOM 756 O O . THR A 1 99 ? 1.291 -0.460 -5.216 1.00 94.44 99 THR A O 1
ATOM 759 N N . LEU A 1 100 ? 1.189 -0.722 -2.989 1.00 93.88 100 LEU A N 1
ATOM 760 C CA . LEU A 1 100 ? 0.527 0.558 -2.696 1.00 93.88 100 LEU A CA 1
ATOM 761 C C . LEU A 1 100 ? 1.507 1.650 -2.237 1.00 93.88 100 LEU A C 1
ATOM 763 O O . LEU A 1 100 ? 1.169 2.833 -2.289 1.00 93.88 100 LEU A O 1
ATOM 767 N N . LEU A 1 101 ? 2.723 1.274 -1.828 1.00 93.06 101 LEU A N 1
ATOM 768 C CA . LEU A 1 101 ? 3.807 2.221 -1.578 1.00 93.06 101 LEU A CA 1
ATOM 769 C C . LEU A 1 101 ? 4.356 2.776 -2.908 1.00 93.06 101 LEU A C 1
ATOM 771 O O . LEU A 1 101 ? 4.307 2.086 -3.930 1.00 93.06 101 LEU A O 1
ATOM 775 N N . PRO A 1 102 ? 4.921 3.995 -2.938 1.00 90.69 102 PRO A N 1
ATOM 776 C CA . PRO A 1 102 ? 5.422 4.591 -4.170 1.00 90.69 102 PRO A CA 1
ATOM 777 C C . PRO A 1 102 ? 6.527 3.742 -4.793 1.00 90.69 102 PRO A C 1
ATOM 779 O O . PRO A 1 102 ? 7.356 3.167 -4.087 1.00 90.69 102 PRO A O 1
ATOM 782 N N . TYR A 1 103 ? 6.525 3.665 -6.119 1.00 89.44 103 TYR A N 1
ATOM 783 C CA . TYR A 1 103 ? 7.631 3.115 -6.892 1.00 89.44 103 TYR A CA 1
ATOM 784 C C . TYR A 1 103 ? 8.501 4.267 -7.398 1.00 89.44 103 TYR A C 1
ATOM 786 O O . TYR A 1 103 ? 7.971 5.237 -7.944 1.00 89.44 103 TYR A O 1
ATOM 794 N N . ILE A 1 104 ? 9.820 4.162 -7.241 1.00 87.81 104 ILE A N 1
ATOM 795 C CA . ILE A 1 104 ? 10.768 5.183 -7.710 1.00 87.81 104 ILE A CA 1
ATOM 796 C C . ILE A 1 104 ? 11.545 4.642 -8.910 1.00 87.81 104 ILE A C 1
ATOM 798 O O . ILE A 1 104 ? 12.278 3.664 -8.794 1.00 87.81 104 ILE A O 1
ATOM 802 N N . GLU A 1 105 ? 11.404 5.280 -10.072 1.00 87.31 105 GLU A N 1
ATOM 803 C CA . GLU A 1 105 ? 12.206 4.933 -11.249 1.00 87.31 105 GLU A CA 1
ATOM 804 C C . GLU A 1 105 ? 13.691 5.233 -11.013 1.00 87.31 105 GLU A C 1
ATOM 806 O O . GLU A 1 105 ? 14.052 6.287 -10.494 1.00 87.31 105 GLU A O 1
ATOM 811 N N . GLY A 1 106 ? 14.555 4.284 -11.384 1.00 86.88 106 GLY A N 1
ATOM 812 C CA . GLY A 1 106 ? 16.004 4.372 -11.180 1.00 86.88 106 GLY A CA 1
ATOM 813 C C . GLY A 1 106 ? 16.497 3.918 -9.801 1.00 86.88 106 GLY A C 1
ATOM 814 O O . GLY A 1 106 ? 17.695 3.699 -9.645 1.00 86.88 106 GLY A O 1
ATOM 815 N N . ASP A 1 107 ? 15.609 3.708 -8.825 1.00 88.81 107 ASP A N 1
ATOM 816 C CA . ASP A 1 107 ? 15.957 3.096 -7.536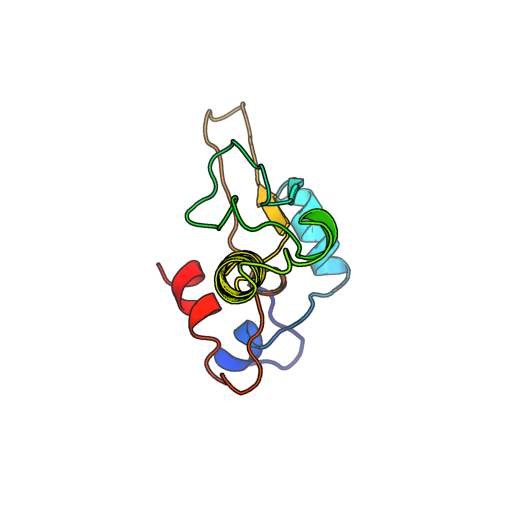 1.00 88.81 107 ASP A CA 1
ATOM 817 C C . ASP A 1 107 ? 15.733 1.578 -7.601 1.00 88.81 107 ASP A C 1
ATOM 819 O O . ASP A 1 107 ? 14.658 1.082 -7.273 1.00 88.81 107 ASP A O 1
ATOM 823 N N . SER A 1 108 ? 16.728 0.809 -8.046 1.00 87.94 108 SER A N 1
ATOM 824 C CA . SER A 1 108 ? 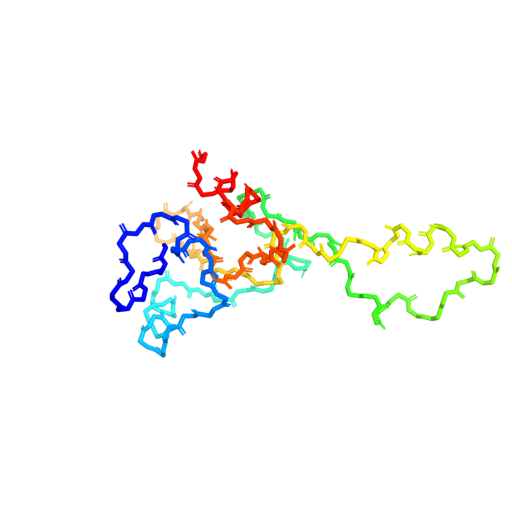16.597 -0.656 -8.147 1.00 87.94 108 SER A CA 1
ATOM 825 C C . SER A 1 108 ? 16.332 -1.340 -6.802 1.00 87.94 108 SER A C 1
ATOM 827 O O . SER A 1 108 ? 15.712 -2.396 -6.771 1.00 87.94 108 SER A O 1
ATOM 829 N N . GLN A 1 109 ? 16.756 -0.724 -5.696 1.00 89.19 109 GLN A N 1
ATOM 830 C CA . GLN A 1 109 ? 16.579 -1.244 -4.341 1.00 89.19 109 GLN A CA 1
ATOM 831 C C . GLN A 1 109 ? 15.240 -0.835 -3.714 1.00 89.19 109 GLN A C 1
ATOM 833 O O . GLN A 1 109 ? 14.880 -1.364 -2.666 1.00 89.19 109 GLN A O 1
ATOM 838 N N . GLN A 1 110 ? 14.510 0.114 -4.315 1.00 91.81 110 GLN A N 1
ATOM 839 C CA . GLN A 1 110 ? 13.242 0.644 -3.797 1.00 91.81 110 GLN A CA 1
ATOM 840 C C . GLN A 1 110 ? 13.324 0.968 -2.292 1.00 91.81 110 GLN A C 1
ATOM 842 O O . GLN A 1 110 ? 12.501 0.524 -1.484 1.00 91.81 110 GLN A O 1
ATOM 847 N N . ILE A 1 111 ? 14.335 1.751 -1.903 1.00 89.56 111 ILE A N 1
ATOM 848 C CA . ILE A 1 111 ? 14.745 1.973 -0.505 1.00 89.56 111 ILE A CA 1
ATOM 849 C C . ILE A 1 111 ? 13.587 2.496 0.351 1.00 89.56 111 ILE A C 1
ATOM 851 O O . ILE A 1 111 ? 13.467 2.134 1.522 1.00 89.56 111 ILE A O 1
ATOM 855 N N . GLN A 1 112 ? 12.706 3.325 -0.217 1.00 86.00 112 GLN A N 1
ATOM 856 C CA . GLN A 1 112 ? 11.530 3.819 0.507 1.00 86.00 112 GLN A CA 1
ATOM 857 C C . GLN A 1 112 ? 10.587 2.681 0.912 1.00 86.00 112 GLN A C 1
ATOM 859 O O . GLN A 1 112 ? 10.127 2.649 2.050 1.00 86.00 112 GLN A O 1
ATOM 864 N N . ARG A 1 113 ? 10.349 1.702 0.031 1.00 92.38 113 ARG A N 1
ATOM 865 C CA . ARG A 1 113 ? 9.509 0.539 0.348 1.00 92.38 113 ARG A CA 1
ATOM 866 C C . ARG A 1 113 ? 10.156 -0.330 1.426 1.00 92.38 113 ARG A C 1
ATOM 868 O O . ARG A 1 113 ? 9.484 -0.689 2.392 1.00 92.38 113 ARG A O 1
ATOM 875 N N . LYS A 1 114 ? 11.466 -0.583 1.308 1.00 91.12 114 LYS A N 1
ATOM 876 C CA . LYS A 1 114 ? 12.253 -1.331 2.305 1.00 91.12 114 LYS A CA 1
ATOM 877 C C . LYS A 1 114 ? 12.238 -0.658 3.678 1.00 91.12 114 LYS A C 1
ATOM 879 O O . LYS A 1 114 ? 12.065 -1.339 4.678 1.00 91.12 114 LYS A O 1
ATOM 884 N N . ARG A 1 115 ? 12.345 0.675 3.742 1.00 90.62 115 ARG A N 1
ATOM 885 C CA . ARG A 1 115 ? 12.284 1.434 5.004 1.00 90.62 115 ARG A CA 1
ATOM 886 C C . ARG A 1 115 ? 10.967 1.228 5.751 1.00 90.62 115 ARG A C 1
ATOM 888 O O . ARG A 1 115 ? 10.988 1.181 6.973 1.00 90.62 115 ARG A O 1
ATOM 895 N N . HIS A 1 116 ? 9.839 1.168 5.050 1.00 87.25 116 HIS A N 1
ATOM 896 C CA . HIS A 1 116 ? 8.550 0.966 5.712 1.00 87.25 116 HIS A CA 1
ATOM 897 C C . HIS A 1 116 ? 8.341 -0.491 6.119 1.00 87.25 116 HIS A C 1
ATOM 899 O O . HIS A 1 116 ? 7.907 -0.739 7.230 1.00 87.25 116 HIS A O 1
ATOM 905 N N . ILE A 1 117 ? 8.686 -1.439 5.247 1.00 90.06 117 ILE A N 1
ATOM 906 C CA . ILE A 1 117 ? 8.382 -2.864 5.454 1.00 90.06 117 ILE A CA 1
ATOM 907 C C . ILE A 1 117 ? 9.422 -3.577 6.336 1.00 90.06 117 ILE A C 1
ATOM 909 O O . ILE A 1 117 ? 9.104 -4.586 6.956 1.00 90.06 117 ILE A O 1
ATOM 913 N N . GLY A 1 118 ? 10.665 -3.097 6.362 1.00 86.69 118 GLY A N 1
ATOM 914 C CA . GLY A 1 118 ? 11.774 -3.722 7.088 1.00 86.69 118 GLY A CA 1
ATOM 915 C C . GLY A 1 118 ? 11.963 -3.257 8.535 1.00 86.69 118 GLY A C 1
ATOM 916 O O . GLY A 1 118 ? 12.876 -3.758 9.186 1.00 86.69 118 GLY A O 1
ATOM 917 N N . ASN A 1 119 ? 11.154 -2.307 9.018 1.00 81.50 119 ASN A N 1
ATOM 918 C CA . ASN A 1 119 ? 11.146 -1.820 10.405 1.00 81.50 119 ASN A CA 1
ATOM 919 C C . ASN A 1 119 ? 9.860 -2.249 11.113 1.00 81.50 119 ASN A C 1
ATOM 921 O O . ASN A 1 119 ? 9.910 -2.384 12.354 1.00 81.50 119 ASN A O 1
#

Sequence (119 aa):
MYCAAGQLAEDDWFGNRTGSAEFDAFLSVVGQKIRLRGWTGYAAGLDTKCMPATLLGSPPVHSPNLWRRLIRSPGNTGEFTVVNDSTLAGYEVTYHVSTLLPYIEGDSQQIQRKRHIGN

InterPro domains:
  IPR000331 Rap/Ran-GAP domain [PF02145] (14-49)
  IPR000331 Rap/Ran-GAP domain [PF02145] (75-119)
  IPR000331 Rap/Ran-GAP domain [PS50085] (1-119)
  IPR035974 Rap/Ran-GAP superfamily [G3DSA:3.40.50.11210] (1-119)
  IPR035974 Rap/Ran-GAP superfamily [SSF111347] (1-50)
  IPR035974 Rap/Ran-GAP superfamily [SSF111347] (72-119)
  IPR050989 Rap1/Ran GTPase-activating [PTHR15711] (1-119)